Protein AF-A0A4Q4CLS4-F1 (afdb_monomer)

Mean predicted aligned error: 4.54 Å

Nearest PDB structures (foldseek):
  8iai-assembly1_1  TM=9.186E-01  e=2.220E-14  Sus scrofa
  8iah-assembly1_1  TM=9.148E-01  e=2.665E-13  Sus scrofa
  8iai-assembly1_2  TM=8.814E-01  e=6.000E-14  Sus scrofa
  8iai-assembly1_3  TM=8.462E-01  e=2.195E-11  Sus scrofa
  8iah-assembly1_4  TM=8.505E-01  e=3.391E-11  Sus scrofa

pLDDT: mean 92.33, std 10.29, range [44.28, 98.81]

Secondary structure (DSSP, 8-state):
---HHHHT---PPP-GGGS-HHHHHHHHHHHHHHHHHHHTT---TTT-EEEEEPTTSS-EEEPPTT--GGG--TTT-EEE-TT--EEE--SSS----HHHHHHHHHHHHH-TT--EEEE---HHHHHHHTSTT-S---SHHHHTTTTS-------SSS--GGGGG-

Foldseek 3Di:
DDDPVVQPDLPFDDCCVVDDPQLLVQLQVVLVVLLVCVVVVQADAQPWKKWFARPPDQKIWIAFRPDRSNSRGSQQIFI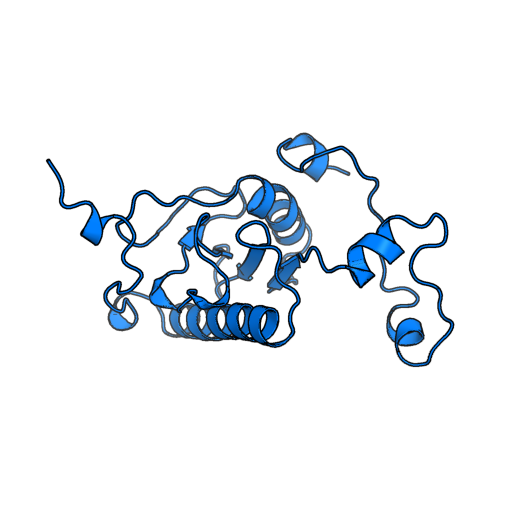AHLCQHTPDGTPHPTGHDLLRSLVVSLCCVVCVVDGMDTDTDGPVQVVLLPDPVRQDPPDPVSVVCVVPDDHDDDPDRRNDNVSSVD

Radius of gyration: 17.08 Å; Cα contacts (8 Å, |Δi|>4): 221; chains: 1; bounding box: 32×48×45 Å

Solvent-accessible surface area (backbone atoms only — not comparable to full-atom values): 9918 Å² total; per-residue (Å²): 134,81,65,71,75,68,64,77,61,82,84,68,76,81,51,63,93,80,50,53,72,54,45,44,50,47,28,44,54,50,22,50,47,37,40,48,38,40,76,71,66,39,58,44,73,48,72,54,44,49,40,38,47,28,74,98,56,79,38,30,36,31,63,39,37,77,48,44,39,82,64,54,37,48,54,56,38,25,33,22,45,54,88,53,51,78,77,42,63,62,98,56,84,63,51,65,51,65,45,53,32,41,60,47,19,36,49,46,68,80,33,76,87,54,52,66,49,81,52,66,64,26,75,68,56,51,53,35,72,71,38,97,76,42,86,62,72,82,43,83,75,45,46,76,42,68,97,71,72,88,87,78,84,89,85,69,81,56,72,56,72,80,61,54,82,108

Structure (mmCIF, N/CA/C/O backbone):
data_AF-A0A4Q4CLS4-F1
#
_entry.id   AF-A0A4Q4CLS4-F1
#
loop_
_atom_site.group_PDB
_atom_site.id
_atom_site.type_symbol
_atom_site.label_atom_id
_atom_site.label_alt_id
_atom_site.label_comp_id
_atom_site.label_asym_id
_atom_site.label_entity_id
_atom_site.label_seq_id
_atom_site.pdbx_PDB_ins_code
_atom_site.Cartn_x
_atom_site.Cartn_y
_atom_site.Cartn_z
_atom_site.occupancy
_atom_site.B_iso_or_equiv
_atom_site.auth_seq_id
_atom_site.auth_comp_id
_atom_site.auth_asym_id
_atom_site.auth_atom_id
_atom_site.pdbx_PDB_model_num
ATOM 1 N N . MET A 1 1 ? -0.429 29.387 20.480 1.00 44.28 1 MET A N 1
ATOM 2 C CA . MET A 1 1 ? 0.694 28.772 19.738 1.00 44.28 1 MET A CA 1
ATOM 3 C C . MET A 1 1 ? 0.766 27.313 20.162 1.00 44.28 1 MET A C 1
ATOM 5 O O . MET A 1 1 ? 1.099 27.055 21.308 1.00 44.28 1 MET A O 1
ATOM 9 N N . GLY A 1 2 ? 0.318 26.382 19.314 1.00 52.41 2 GLY A N 1
ATOM 10 C CA . GLY A 1 2 ? 0.336 24.950 19.638 1.00 52.41 2 GLY A CA 1
ATOM 11 C C . GLY A 1 2 ? 1.771 24.426 19.698 1.00 52.41 2 GLY A C 1
ATOM 12 O O . GLY A 1 2 ? 2.604 24.839 18.893 1.00 52.41 2 GLY A O 1
ATOM 13 N N . ASN A 1 3 ? 2.062 23.561 20.667 1.00 50.62 3 ASN A N 1
ATOM 14 C CA . ASN A 1 3 ? 3.385 22.982 20.874 1.00 50.62 3 ASN A CA 1
ATOM 15 C C . ASN A 1 3 ? 3.836 22.218 19.614 1.00 50.62 3 ASN A C 1
ATOM 17 O O . ASN A 1 3 ? 3.224 21.224 19.236 1.00 50.62 3 ASN A O 1
ATOM 21 N N . ILE A 1 4 ? 4.908 22.673 18.961 1.00 56.81 4 ILE A N 1
ATOM 22 C CA . ILE A 1 4 ? 5.444 22.066 17.729 1.00 56.81 4 ILE A CA 1
ATOM 23 C C . ILE A 1 4 ? 5.798 20.583 17.946 1.00 56.81 4 ILE A C 1
ATOM 25 O O . ILE A 1 4 ? 5.641 19.779 17.030 1.00 56.8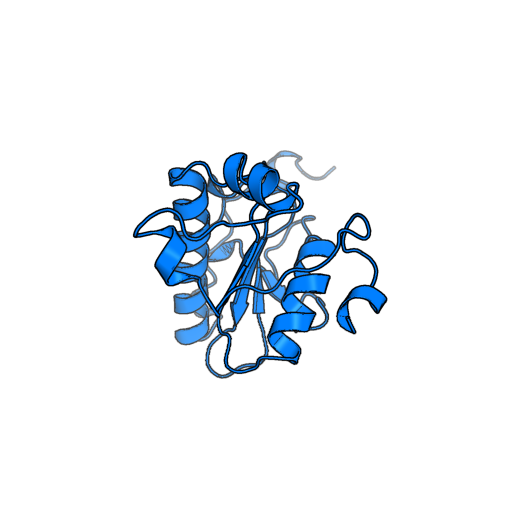1 4 ILE A O 1
ATOM 29 N N . ALA A 1 5 ? 6.183 20.194 19.167 1.00 56.03 5 ALA A N 1
ATOM 30 C CA . ALA A 1 5 ? 6.512 18.809 19.497 1.00 56.03 5 ALA A CA 1
ATOM 31 C C . ALA A 1 5 ? 5.308 17.852 19.409 1.00 56.03 5 ALA A C 1
ATOM 33 O O . ALA A 1 5 ? 5.501 16.662 19.173 1.00 56.03 5 ALA A O 1
ATOM 34 N N . SER A 1 6 ? 4.068 18.339 19.556 1.00 59.53 6 SER A N 1
ATOM 35 C CA . SER A 1 6 ? 2.882 17.479 19.444 1.00 59.53 6 SER A CA 1
ATOM 36 C C . SER A 1 6 ? 2.452 17.237 17.996 1.00 59.53 6 SER A C 1
ATOM 38 O O . SER A 1 6 ? 1.739 16.272 17.741 1.00 59.53 6 SER A O 1
ATOM 40 N N . ARG A 1 7 ? 2.880 18.078 17.042 1.00 61.06 7 ARG A N 1
ATOM 41 C CA . ARG A 1 7 ? 2.419 18.012 15.641 1.00 61.06 7 ARG A CA 1
ATOM 42 C C . ARG A 1 7 ? 2.955 16.805 14.873 1.00 61.06 7 ARG A C 1
ATOM 44 O O . ARG A 1 7 ? 2.262 16.288 14.005 1.00 61.06 7 ARG A O 1
ATOM 51 N N . TYR A 1 8 ? 4.156 16.348 15.224 1.00 66.12 8 TYR A N 1
ATOM 52 C CA . TYR A 1 8 ? 4.870 15.274 14.522 1.00 66.12 8 TYR A CA 1
ATOM 53 C C . TYR A 1 8 ? 5.108 14.031 15.391 1.00 66.12 8 TYR A C 1
ATOM 55 O O . TYR A 1 8 ? 5.937 13.188 15.059 1.00 66.12 8 TYR A O 1
ATOM 63 N N . SER A 1 9 ? 4.405 13.918 16.522 1.00 75.69 9 SER A N 1
ATOM 64 C CA . SER A 1 9 ? 4.478 12.726 17.368 1.00 75.69 9 SER A CA 1
ATOM 65 C C . SER A 1 9 ? 3.966 11.499 16.615 1.00 75.69 9 SER A C 1
ATOM 67 O O . SER A 1 9 ? 2.939 11.567 15.947 1.00 75.69 9 SER A O 1
ATOM 69 N N . THR A 1 10 ? 4.653 10.368 16.771 1.00 77.69 10 THR A N 1
ATOM 70 C CA . THR A 1 10 ? 4.232 9.053 16.256 1.00 77.69 10 THR A CA 1
ATOM 71 C C . THR A 1 10 ? 3.654 8.143 17.348 1.00 77.69 10 THR A C 1
ATOM 73 O O . THR A 1 10 ? 3.282 6.999 17.088 1.00 77.69 10 THR A O 1
ATOM 76 N N . GLY A 1 11 ? 3.554 8.650 18.583 1.00 83.88 11 GLY A N 1
ATOM 77 C CA . GLY A 1 11 ? 3.063 7.930 19.761 1.00 83.88 11 GLY A CA 1
ATOM 78 C C . GLY A 1 11 ? 1.561 8.091 19.989 1.00 83.88 11 GLY A C 1
ATOM 79 O O . GLY A 1 11 ? 1.155 8.574 21.045 1.00 83.88 11 GLY A O 1
ATOM 80 N N . TRP A 1 12 ? 0.732 7.730 19.008 1.00 91.69 12 TRP A N 1
ATOM 81 C CA . TRP A 1 12 ? -0.726 7.816 19.147 1.00 91.69 12 TRP A CA 1
ATOM 82 C C . TRP A 1 12 ? -1.297 6.710 20.058 1.00 91.69 12 TRP A C 1
ATOM 84 O O . TRP A 1 12 ? -0.789 5.583 20.038 1.00 91.69 12 TRP A O 1
ATOM 94 N N . PRO A 1 13 ? -2.369 6.985 20.832 1.00 93.31 13 PRO A N 1
ATOM 95 C CA . PRO A 1 13 ? -3.029 5.980 21.666 1.00 93.31 13 PRO A CA 1
ATOM 96 C C . PRO A 1 13 ? -3.565 4.808 20.844 1.00 93.31 13 PRO A C 1
ATOM 98 O O . PRO A 1 13 ? -4.122 5.004 19.768 1.00 93.31 13 PRO A O 1
ATOM 101 N N . SER A 1 14 ? -3.441 3.588 21.369 1.00 95.88 14 SER A N 1
ATOM 102 C CA . SER A 1 14 ? -4.004 2.398 20.723 1.00 95.88 14 SER A CA 1
ATOM 103 C C . SER A 1 14 ? -5.516 2.524 20.528 1.00 95.88 14 SER A C 1
ATOM 105 O O . SER A 1 14 ? -6.239 2.928 21.437 1.00 95.88 14 SER A O 1
ATOM 107 N N . ILE A 1 15 ? -5.985 2.100 19.356 1.00 96.62 15 ILE A N 1
ATOM 108 C CA . ILE A 1 15 ? -7.408 2.039 18.995 1.00 96.62 15 ILE A CA 1
ATOM 109 C C . ILE A 1 15 ? -7.952 0.610 18.962 1.00 96.62 15 ILE A C 1
ATOM 111 O O . ILE A 1 15 ? -9.053 0.392 18.472 1.00 96.62 15 ILE A O 1
ATOM 115 N N . ARG A 1 16 ? -7.189 -0.368 19.465 1.00 97.62 16 ARG A N 1
ATOM 116 C CA . ARG A 1 16 ? -7.547 -1.795 19.436 1.00 97.62 16 ARG A CA 1
ATOM 117 C C . ARG A 1 16 ? -8.977 -2.069 19.907 1.00 97.62 16 ARG A C 1
ATOM 119 O O . ARG A 1 16 ? -9.691 -2.808 19.252 1.00 97.62 16 ARG A O 1
ATOM 126 N N . GLU A 1 17 ? -9.382 -1.446 21.010 1.00 97.75 17 GLU A N 1
ATOM 127 C CA . GLU A 1 17 ? -10.709 -1.638 21.617 1.00 97.75 17 GLU A CA 1
ATOM 128 C C . GLU A 1 17 ? -11.821 -0.815 20.933 1.00 97.75 17 GLU A C 1
ATOM 130 O O . GLU A 1 17 ? -12.972 -0.857 21.353 1.00 97.75 17 GLU A O 1
ATOM 135 N N . GLN A 1 18 ? -11.485 -0.026 19.907 1.00 97.25 18 GLN A N 1
ATOM 136 C CA . GLN A 1 18 ? -12.407 0.869 19.190 1.00 97.25 18 GLN A CA 1
ATOM 137 C C . GLN A 1 18 ? -12.758 0.360 17.784 1.00 97.25 18 GLN A C 1
ATOM 139 O O . GLN A 1 18 ? -13.593 0.956 17.105 1.00 97.25 18 GLN A O 1
ATOM 144 N N . VAL A 1 19 ? -12.109 -0.710 17.325 1.00 98.06 19 VAL A N 1
ATOM 145 C CA . VAL A 1 19 ? -12.303 -1.304 15.997 1.00 98.06 19 VAL A CA 1
ATOM 146 C C . VAL A 1 19 ? -12.589 -2.796 16.132 1.00 98.06 19 VAL A C 1
ATOM 148 O O . VAL A 1 19 ? -12.402 -3.375 17.201 1.00 98.06 19 VAL A O 1
ATOM 151 N N . SER A 1 20 ? -13.057 -3.433 15.058 1.00 98.31 20 SER A N 1
ATOM 152 C CA . SER A 1 20 ? -13.282 -4.878 15.091 1.00 98.31 20 SER A CA 1
ATOM 153 C C . SER A 1 20 ? -11.954 -5.647 15.219 1.00 98.31 20 SER A C 1
ATOM 155 O O . SER A 1 20 ? -10.899 -5.130 14.824 1.00 98.31 20 SER A O 1
ATOM 157 N N . PRO A 1 21 ? -11.971 -6.891 15.732 1.00 98.50 21 PRO A N 1
ATOM 158 C CA . PRO A 1 21 ? -10.784 -7.745 15.761 1.00 98.50 21 PRO A CA 1
ATOM 159 C C . PRO A 1 21 ? -10.134 -7.926 14.381 1.00 98.50 21 PRO A C 1
ATOM 161 O O . PRO A 1 21 ? -8.907 -7.936 14.278 1.00 98.50 21 PRO A O 1
ATOM 164 N N . GLU A 1 22 ? -10.943 -8.017 13.324 1.00 98.44 22 GLU A N 1
ATOM 165 C CA . GLU A 1 22 ? -10.496 -8.175 11.936 1.00 98.44 22 GLU A CA 1
ATOM 166 C C . GLU A 1 22 ? -9.770 -6.922 11.438 1.00 98.44 22 GLU A C 1
ATOM 168 O O . GLU A 1 22 ? -8.690 -7.027 10.852 1.00 98.44 22 GLU A O 1
ATOM 173 N N . GLU A 1 23 ? -10.309 -5.727 11.714 1.00 98.62 23 GLU A N 1
ATOM 174 C CA . GLU A 1 23 ? -9.623 -4.473 11.387 1.00 98.62 23 GLU A CA 1
ATOM 175 C C . GLU A 1 23 ? -8.317 -4.337 12.173 1.00 98.62 23 GLU A C 1
ATOM 177 O O . GLU A 1 23 ? -7.294 -3.941 11.609 1.00 98.62 23 GLU A O 1
ATOM 182 N N . TRP A 1 24 ? -8.319 -4.673 13.465 1.00 98.69 24 TRP A N 1
ATOM 183 C CA . TRP A 1 24 ? -7.104 -4.593 14.271 1.00 98.69 24 TRP A CA 1
ATOM 184 C C . TRP A 1 24 ? -6.009 -5.535 13.760 1.00 98.69 24 TRP A C 1
ATOM 186 O O . TRP A 1 24 ? -4.850 -5.124 13.658 1.00 98.69 24 TRP A O 1
ATOM 196 N N . GLN A 1 25 ? -6.366 -6.766 13.384 1.00 98.75 25 GLN A N 1
ATOM 197 C CA . GLN A 1 25 ? -5.415 -7.706 12.795 1.00 98.75 25 GLN A CA 1
ATOM 198 C C . GLN A 1 25 ? -4.876 -7.189 11.455 1.00 98.75 25 GLN A C 1
ATOM 200 O O . GLN A 1 25 ? -3.662 -7.162 11.261 1.00 98.75 25 GLN A O 1
ATOM 205 N N . ALA A 1 26 ? -5.742 -6.666 10.582 1.00 98.75 26 ALA A N 1
ATOM 206 C CA . ALA A 1 26 ? -5.319 -6.056 9.322 1.00 98.75 26 ALA A CA 1
ATOM 207 C C . ALA A 1 26 ? -4.347 -4.879 9.545 1.00 98.75 26 ALA A C 1
ATOM 209 O O . ALA A 1 26 ? -3.346 -4.743 8.839 1.00 98.75 26 ALA A O 1
ATOM 210 N N . ARG A 1 27 ? -4.576 -4.048 10.571 1.00 98.81 27 ARG A N 1
ATOM 211 C CA . ARG A 1 27 ? -3.656 -2.962 10.950 1.00 98.81 27 ARG A CA 1
ATOM 212 C C . ARG A 1 27 ? -2.295 -3.479 11.409 1.00 98.81 27 ARG A C 1
ATOM 214 O O . ARG A 1 27 ? -1.277 -2.882 11.054 1.00 98.81 27 ARG A O 1
ATOM 221 N N . LEU A 1 28 ? -2.260 -4.560 12.189 1.00 98.81 28 LEU A N 1
ATOM 222 C CA . LEU A 1 28 ? -1.011 -5.200 12.611 1.00 98.81 28 LEU A CA 1
ATOM 223 C C . LEU A 1 28 ? -0.237 -5.753 11.411 1.00 98.81 28 LEU A C 1
ATOM 225 O O . LEU A 1 28 ? 0.951 -5.456 11.272 1.00 98.81 28 LEU A O 1
ATOM 229 N N . ASP A 1 29 ? -0.913 -6.489 10.532 1.00 98.81 29 ASP A N 1
ATOM 230 C CA . ASP A 1 29 ? -0.299 -7.120 9.361 1.00 98.81 29 ASP A CA 1
ATOM 231 C C . ASP A 1 29 ? 0.227 -6.077 8.374 1.00 98.81 29 ASP A C 1
ATOM 233 O O . ASP A 1 29 ? 1.369 -6.165 7.912 1.00 98.81 29 ASP A O 1
ATOM 237 N N . LEU A 1 30 ? -0.563 -5.033 8.103 1.00 98.81 30 LEU A N 1
ATOM 238 C CA . LEU A 1 30 ? -0.132 -3.947 7.233 1.00 98.81 30 LEU A CA 1
ATOM 239 C C . LEU A 1 30 ? 1.048 -3.185 7.848 1.00 98.81 30 LEU A C 1
ATOM 241 O O . LEU A 1 30 ? 2.038 -2.941 7.159 1.00 98.81 30 LEU A O 1
ATOM 245 N N . ALA A 1 31 ? 1.006 -2.860 9.144 1.00 98.69 31 ALA A N 1
ATOM 246 C CA . ALA A 1 31 ? 2.134 -2.211 9.808 1.00 98.69 31 ALA A CA 1
ATOM 247 C C . ALA A 1 31 ? 3.405 -3.074 9.745 1.00 98.69 31 ALA A C 1
ATOM 249 O O . ALA A 1 31 ? 4.481 -2.555 9.442 1.00 98.69 31 ALA A O 1
ATOM 250 N N . ALA A 1 32 ? 3.293 -4.388 9.959 1.00 98.75 32 ALA A N 1
ATOM 251 C CA . ALA A 1 32 ? 4.407 -5.316 9.791 1.00 98.75 32 ALA A CA 1
ATOM 252 C C . ALA A 1 32 ? 4.934 -5.320 8.346 1.00 98.75 32 ALA A C 1
ATOM 254 O O . ALA A 1 32 ? 6.149 -5.284 8.149 1.00 98.75 32 ALA A O 1
ATOM 255 N N . CYS A 1 33 ? 4.049 -5.281 7.345 1.00 98.75 33 CYS A N 1
ATOM 256 C CA . CYS A 1 33 ? 4.422 -5.172 5.935 1.00 98.75 33 CYS A CA 1
ATOM 257 C C . CYS A 1 33 ? 5.266 -3.913 5.667 1.00 98.75 33 CYS A C 1
ATOM 259 O O . CYS A 1 33 ? 6.373 -4.031 5.142 1.00 98.75 33 CYS A O 1
ATOM 261 N N . TYR A 1 34 ? 4.827 -2.733 6.124 1.00 98.69 34 TYR A N 1
ATOM 262 C CA . TYR A 1 34 ? 5.615 -1.494 6.024 1.00 98.69 34 TYR A CA 1
ATOM 263 C C . TYR A 1 34 ? 7.010 -1.639 6.658 1.00 98.69 34 TYR A C 1
ATOM 265 O O . TYR A 1 34 ? 8.016 -1.273 6.044 1.00 98.69 34 TYR A O 1
ATOM 273 N N . ARG A 1 35 ? 7.100 -2.233 7.857 1.00 98.38 35 ARG A N 1
ATOM 274 C CA . ARG A 1 35 ? 8.384 -2.461 8.549 1.00 98.38 35 ARG A CA 1
ATOM 275 C C . ARG A 1 35 ? 9.287 -3.464 7.831 1.00 98.38 35 ARG A C 1
ATOM 277 O O . ARG A 1 35 ? 10.505 -3.313 7.875 1.00 98.38 35 ARG A O 1
ATOM 284 N N . LEU A 1 36 ? 8.721 -4.476 7.175 1.00 98.69 36 LEU A N 1
ATOM 285 C CA . LEU A 1 36 ? 9.482 -5.419 6.354 1.00 98.69 36 LEU A CA 1
ATOM 286 C C . LEU A 1 36 ? 10.027 -4.735 5.099 1.00 98.69 36 LEU A C 1
ATOM 288 O O . LEU A 1 36 ? 11.205 -4.899 4.794 1.00 98.69 36 LEU A O 1
ATOM 292 N N . VAL A 1 37 ? 9.218 -3.925 4.413 1.00 98.56 37 VAL A N 1
ATOM 293 C CA . VAL A 1 37 ? 9.661 -3.162 3.233 1.00 98.56 37 VAL A CA 1
ATOM 294 C C . VAL A 1 37 ? 10.820 -2.219 3.587 1.00 98.56 37 VAL A C 1
ATOM 296 O O . VAL A 1 37 ? 11.800 -2.160 2.844 1.00 98.56 3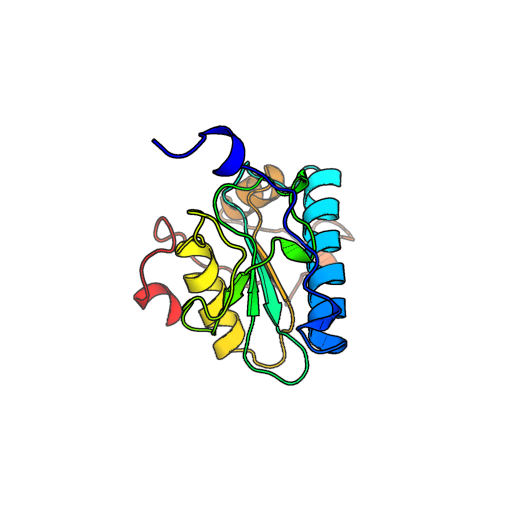7 VAL A O 1
ATOM 299 N N . ASP A 1 38 ? 10.765 -1.558 4.748 1.00 98.19 38 ASP A N 1
ATOM 300 C CA . ASP A 1 38 ? 11.889 -0.776 5.289 1.00 98.19 38 ASP A CA 1
ATOM 301 C C . ASP A 1 38 ? 13.121 -1.641 5.581 1.00 98.19 38 ASP A C 1
ATOM 303 O O . ASP A 1 38 ? 14.209 -1.358 5.079 1.00 98.19 38 ASP A O 1
ATOM 307 N N . ARG A 1 39 ? 12.946 -2.752 6.309 1.00 98.25 39 ARG A N 1
ATOM 308 C CA . ARG A 1 39 ? 14.035 -3.685 6.644 1.00 98.25 39 ARG A CA 1
ATOM 309 C C . ARG A 1 39 ? 14.758 -4.226 5.406 1.00 98.25 39 ARG A C 1
ATOM 311 O O . ARG A 1 39 ? 15.963 -4.458 5.474 1.00 98.25 39 ARG A O 1
ATOM 318 N N . TYR A 1 40 ? 14.046 -4.443 4.303 1.00 98.19 40 TYR A N 1
ATOM 319 C CA . TYR A 1 40 ? 14.618 -4.927 3.044 1.00 98.19 40 TYR A CA 1
ATOM 320 C C . TYR A 1 40 ? 15.133 -3.805 2.125 1.00 98.19 40 TYR A C 1
ATOM 322 O O . TYR A 1 40 ? 15.559 -4.091 1.008 1.00 98.19 40 TYR A O 1
ATOM 330 N N . GLY A 1 41 ? 15.124 -2.541 2.568 1.00 97.56 41 GLY A N 1
ATOM 331 C CA . GLY A 1 41 ? 15.666 -1.414 1.802 1.00 97.56 41 GLY A CA 1
ATOM 332 C C . GLY A 1 41 ? 14.869 -1.088 0.537 1.00 97.56 41 GLY A C 1
ATOM 333 O O . GLY A 1 41 ? 15.438 -0.633 -0.453 1.00 97.56 41 GLY A O 1
ATOM 334 N N . MET A 1 42 ? 13.561 -1.353 0.552 1.00 98.38 42 MET A N 1
ATOM 335 C CA . MET A 1 42 ? 12.663 -1.165 -0.594 1.00 98.38 42 MET A CA 1
ATOM 336 C C . MET A 1 42 ? 11.861 0.148 -0.516 1.00 98.38 42 MET A C 1
ATOM 338 O O . MET A 1 42 ? 10.877 0.335 -1.234 1.00 98.38 42 MET A O 1
ATOM 342 N N . THR A 1 43 ? 12.248 1.046 0.388 1.00 97.31 43 THR A N 1
ATOM 343 C CA . THR A 1 43 ? 11.586 2.328 0.640 1.00 97.31 43 THR A CA 1
ATOM 344 C C . THR A 1 43 ? 12.112 3.429 -0.271 1.00 97.31 43 THR A C 1
ATOM 346 O O . THR A 1 43 ? 13.251 3.394 -0.729 1.00 97.31 43 THR A O 1
ATOM 349 N N . ASP A 1 44 ? 11.272 4.436 -0.492 1.00 96.38 44 ASP A N 1
ATOM 350 C CA . ASP A 1 44 ? 11.643 5.708 -1.106 1.00 96.38 44 ASP A CA 1
ATOM 351 C C . ASP A 1 44 ? 11.101 6.838 -0.231 1.00 96.38 44 ASP A C 1
ATOM 353 O O . ASP A 1 44 ? 9.996 7.347 -0.427 1.00 96.38 44 ASP A O 1
ATOM 357 N N . LEU A 1 45 ? 11.856 7.125 0.834 1.00 95.88 45 LEU A N 1
ATOM 358 C CA . LEU A 1 45 ? 11.510 8.086 1.882 1.00 95.88 45 LEU A CA 1
ATOM 359 C C . LEU A 1 45 ? 10.050 7.931 2.354 1.00 95.88 45 LEU A C 1
ATOM 361 O O . LEU A 1 45 ? 9.730 6.967 3.052 1.00 95.88 45 LEU A O 1
ATOM 365 N N . ILE A 1 46 ? 9.188 8.879 1.980 1.00 95.31 46 ILE A N 1
ATOM 366 C CA . ILE A 1 46 ? 7.778 8.982 2.385 1.00 95.31 46 ILE A CA 1
ATOM 367 C C . ILE A 1 46 ? 6.798 8.750 1.220 1.00 95.31 46 ILE A C 1
ATOM 369 O O . ILE A 1 46 ? 5.599 8.973 1.388 1.00 95.31 46 ILE A O 1
ATOM 373 N N . TYR A 1 47 ? 7.292 8.381 0.032 1.00 94.25 47 TYR A N 1
ATOM 374 C CA . TYR A 1 47 ? 6.523 8.466 -1.216 1.00 94.25 47 TYR A CA 1
ATOM 375 C C . TYR A 1 47 ? 5.781 7.179 -1.584 1.00 94.25 47 TYR A C 1
ATOM 377 O O . TYR A 1 47 ? 4.697 7.257 -2.161 1.00 94.25 47 TYR A O 1
ATOM 385 N N . ASN A 1 48 ? 6.321 6.015 -1.211 1.00 94.75 48 ASN A N 1
ATOM 386 C CA . ASN A 1 48 ? 5.664 4.727 -1.441 1.00 94.75 48 ASN A CA 1
ATOM 387 C C . ASN A 1 48 ? 4.377 4.584 -0.604 1.00 94.75 48 ASN A C 1
ATOM 389 O O . ASN A 1 48 ? 4.186 5.254 0.417 1.00 94.75 48 ASN A O 1
ATOM 393 N N . HIS A 1 49 ? 3.515 3.651 -1.009 1.00 96.31 49 HIS A N 1
ATOM 394 C CA . HIS A 1 49 ? 2.273 3.330 -0.308 1.00 96.31 49 HIS A CA 1
ATOM 395 C C . HIS A 1 49 ? 1.894 1.849 -0.449 1.00 96.31 49 HIS A C 1
ATOM 397 O O . HIS A 1 49 ? 2.227 1.169 -1.422 1.00 96.31 49 HIS A O 1
ATOM 403 N N . ILE A 1 50 ? 1.180 1.342 0.555 1.00 98.00 50 ILE A N 1
ATOM 404 C CA . ILE A 1 50 ? 0.627 -0.010 0.612 1.00 98.00 50 ILE A CA 1
ATOM 405 C C . ILE A 1 50 ? -0.807 0.111 1.113 1.00 98.00 50 ILE A C 1
ATOM 407 O O . ILE A 1 50 ? -1.063 0.791 2.104 1.00 98.00 50 ILE A O 1
ATOM 411 N N . THR A 1 51 ? -1.742 -0.562 0.454 1.00 98.31 51 THR A N 1
ATOM 412 C CA . THR A 1 51 ? -3.124 -0.631 0.942 1.00 98.31 51 THR A CA 1
ATOM 413 C C . THR A 1 51 ? -3.517 -2.052 1.262 1.00 98.31 51 THR A C 1
ATOM 415 O O . THR A 1 51 ? -3.192 -2.949 0.483 1.00 98.31 51 THR A O 1
ATOM 418 N N . LEU A 1 52 ? -4.284 -2.232 2.332 1.00 98.56 52 LEU A N 1
ATOM 419 C CA . LEU A 1 52 ? -4.899 -3.505 2.700 1.00 98.56 52 LEU A CA 1
ATOM 420 C C . LEU A 1 52 ? -6.394 -3.299 2.943 1.00 98.56 52 LEU A C 1
ATOM 422 O O . LEU A 1 52 ? -6.768 -2.436 3.736 1.00 98.56 52 LEU A O 1
ATOM 426 N N . ARG A 1 53 ? -7.238 -4.094 2.289 1.00 98.31 53 ARG A N 1
ATOM 427 C CA . ARG A 1 53 ? -8.678 -4.135 2.546 1.00 98.31 53 ARG A CA 1
ATOM 428 C C . ARG A 1 53 ? -8.946 -4.731 3.921 1.00 98.31 53 ARG A C 1
ATOM 430 O O . ARG A 1 53 ? -8.396 -5.776 4.266 1.00 98.31 53 ARG A O 1
ATOM 437 N N . ILE A 1 54 ? -9.811 -4.079 4.690 1.00 98.38 54 ILE A N 1
ATOM 438 C CA . ILE A 1 54 ? -10.277 -4.607 5.971 1.00 98.38 54 ILE A CA 1
ATOM 439 C C . ILE A 1 54 ? -11.249 -5.762 5.680 1.00 98.38 54 ILE A C 1
ATOM 441 O O . ILE A 1 54 ? -12.254 -5.534 4.995 1.00 98.38 54 ILE A O 1
ATOM 445 N N . PRO A 1 55 ? -10.987 -6.987 6.180 1.00 97.81 55 PRO A N 1
ATOM 446 C CA . PRO A 1 55 ? -11.841 -8.141 5.916 1.00 97.81 55 PRO A CA 1
ATOM 447 C C . PRO A 1 55 ? -13.312 -7.881 6.263 1.00 97.81 55 PRO A C 1
ATOM 449 O O . PRO A 1 55 ? -13.622 -7.340 7.321 1.00 97.81 55 PRO A O 1
ATOM 452 N N . GLY A 1 56 ? -14.217 -8.277 5.363 1.00 95.81 56 GLY A N 1
ATOM 453 C CA . GLY A 1 56 ? -15.663 -8.089 5.535 1.00 95.81 56 GLY A CA 1
ATOM 454 C C . GLY A 1 56 ? -16.176 -6.673 5.250 1.00 95.81 56 GLY A C 1
ATOM 455 O O . GLY A 1 56 ? -17.341 -6.395 5.525 1.00 95.81 56 GLY A O 1
ATOM 456 N N . THR A 1 57 ? -15.343 -5.781 4.706 1.00 96.00 57 THR A N 1
ATOM 457 C CA . THR A 1 57 ? -15.726 -4.404 4.360 1.00 96.00 57 THR A CA 1
ATOM 458 C C . THR A 1 57 ? -15.123 -3.972 3.020 1.00 96.00 57 THR A C 1
ATOM 460 O O . THR A 1 57 ? -14.203 -4.614 2.510 1.00 96.00 57 THR A O 1
ATOM 463 N N . ASP A 1 58 ? -15.576 -2.828 2.503 1.00 94.19 58 ASP A N 1
ATOM 464 C CA . ASP A 1 58 ? -14.973 -2.160 1.342 1.00 94.19 58 ASP A CA 1
ATOM 465 C C . ASP A 1 58 ? -13.940 -1.086 1.714 1.00 94.19 58 ASP A C 1
ATOM 467 O O . ASP A 1 58 ? -13.419 -0.381 0.853 1.00 94.19 58 ASP A O 1
ATOM 471 N N . HIS A 1 59 ? -13.612 -0.960 3.002 1.00 97.19 59 HIS A N 1
ATOM 472 C CA . HIS A 1 59 ? -12.656 0.029 3.483 1.00 97.19 59 HIS A CA 1
ATOM 473 C C . HIS A 1 59 ? -11.216 -0.472 3.359 1.00 97.19 59 HIS A C 1
ATOM 475 O O . HIS A 1 59 ? -10.916 -1.652 3.573 1.00 97.19 59 HIS A O 1
ATOM 481 N N . LEU A 1 60 ? -10.302 0.454 3.083 1.00 98.00 60 LEU A N 1
ATOM 482 C CA . LEU A 1 60 ? -8.875 0.187 2.941 1.00 98.00 60 LEU A CA 1
ATOM 483 C C . LEU A 1 60 ? -8.086 0.858 4.069 1.00 98.00 60 LEU A C 1
ATOM 485 O O . LEU A 1 60 ? -8.446 1.929 4.555 1.00 98.00 60 LEU A O 1
ATOM 489 N N . LEU A 1 61 ? -6.975 0.246 4.461 1.00 98.56 61 LEU A N 1
ATOM 490 C CA . LEU A 1 61 ? -5.960 0.833 5.330 1.00 98.56 61 LEU A CA 1
ATOM 491 C 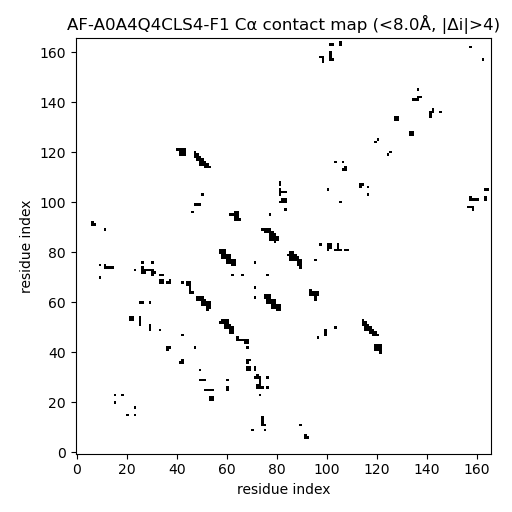C . LEU A 1 61 ? -4.792 1.355 4.492 1.00 98.56 61 LEU A C 1
ATOM 493 O O . LEU A 1 61 ? -4.409 0.689 3.535 1.00 98.56 61 LEU A O 1
ATOM 497 N N . ILE A 1 62 ? -4.200 2.493 4.865 1.00 98.19 62 ILE A N 1
ATOM 498 C CA . ILE A 1 62 ? -3.036 3.100 4.188 1.00 98.19 62 ILE A CA 1
ATOM 499 C C . ILE A 1 62 ? -2.162 3.891 5.179 1.00 98.19 62 ILE A C 1
ATOM 501 O O . ILE A 1 62 ? -2.637 4.312 6.239 1.00 98.19 62 ILE A O 1
ATOM 505 N N . ASN A 1 63 ? -0.880 4.117 4.865 1.00 97.50 63 ASN A N 1
ATOM 506 C CA . ASN A 1 63 ? -0.031 5.027 5.641 1.00 97.50 63 ASN A CA 1
ATOM 507 C C . ASN A 1 63 ? -0.469 6.492 5.528 1.00 97.50 63 ASN A C 1
ATOM 509 O O . ASN A 1 63 ? -0.946 6.951 4.492 1.00 97.50 63 ASN A O 1
ATOM 513 N N . LEU A 1 64 ? -0.204 7.247 6.593 1.00 95.94 64 LEU A N 1
ATOM 514 C CA . LEU A 1 64 ? -0.222 8.702 6.540 1.00 95.94 64 LEU A CA 1
ATOM 515 C C . LEU A 1 64 ? 0.977 9.220 5.740 1.00 95.94 64 LEU A C 1
ATOM 517 O O . LEU A 1 64 ? 2.104 8.736 5.890 1.00 95.94 64 LEU A O 1
ATOM 521 N N . TYR A 1 65 ? 0.729 10.222 4.904 1.00 95.06 65 TYR A N 1
ATOM 522 C CA . TYR A 1 65 ? 1.757 10.870 4.106 1.00 95.06 65 TYR A CA 1
ATOM 523 C C . TYR A 1 65 ? 2.600 11.800 4.978 1.00 95.06 65 TYR A C 1
ATOM 525 O O . TYR A 1 65 ? 2.072 12.712 5.614 1.00 95.06 65 TYR A O 1
ATOM 533 N N . GLY A 1 66 ? 3.909 11.540 5.010 1.00 93.12 66 GLY A N 1
ATOM 534 C CA . GLY A 1 66 ? 4.878 12.224 5.871 1.00 93.12 66 GLY A CA 1
ATOM 535 C C . GLY A 1 66 ? 5.609 11.294 6.841 1.00 93.12 66 GLY A C 1
ATOM 536 O O . GLY A 1 66 ? 6.679 11.653 7.320 1.00 93.12 66 GLY A O 1
ATOM 537 N N . LEU A 1 67 ? 5.083 10.089 7.087 1.00 95.25 67 LEU A N 1
ATOM 538 C CA . LEU A 1 67 ? 5.759 9.079 7.902 1.00 95.25 67 LEU A CA 1
ATOM 539 C C . LEU A 1 67 ? 6.715 8.234 7.062 1.00 95.25 67 LEU A C 1
ATOM 541 O O . LEU A 1 67 ? 6.364 7.771 5.973 1.00 95.25 67 LEU A O 1
ATOM 545 N N . LEU A 1 68 ? 7.898 7.961 7.608 1.00 96.75 68 LEU A N 1
ATOM 546 C CA . LEU A 1 68 ? 8.778 6.924 7.082 1.00 96.75 68 LEU A CA 1
ATOM 547 C C . LEU A 1 68 ? 8.178 5.544 7.374 1.00 96.75 68 LEU A C 1
ATOM 549 O O . LEU A 1 68 ? 7.523 5.325 8.394 1.00 96.75 68 LEU A O 1
ATOM 553 N N . TYR A 1 69 ? 8.474 4.558 6.528 1.00 97.38 69 TYR A N 1
ATOM 554 C CA . TYR A 1 69 ? 7.978 3.189 6.720 1.00 97.38 69 TYR A CA 1
ATOM 555 C C . TYR A 1 69 ? 8.403 2.589 8.073 1.00 97.38 69 TYR A C 1
ATOM 557 O O . TYR A 1 69 ? 7.616 1.895 8.719 1.00 97.38 69 TYR A O 1
ATOM 565 N N . LYS A 1 70 ? 9.603 2.935 8.566 1.00 96.50 70 LYS A N 1
ATOM 566 C CA . LYS A 1 70 ? 10.097 2.564 9.905 1.00 96.50 70 LYS A CA 1
ATOM 567 C C . LYS A 1 70 ? 9.335 3.193 11.075 1.00 96.50 70 LYS A C 1
ATOM 569 O O . LYS A 1 70 ? 9.612 2.851 12.221 1.00 96.50 70 LYS A O 1
ATOM 574 N N . GLU A 1 71 ? 8.427 4.127 10.824 1.00 96.31 71 GLU A N 1
ATOM 575 C CA . GLU A 1 71 ? 7.623 4.808 11.846 1.00 96.31 71 GLU A CA 1
ATOM 576 C C . GLU A 1 71 ? 6.191 4.264 11.896 1.00 96.31 71 GLU A C 1
ATOM 578 O O . GLU A 1 71 ? 5.501 4.444 12.897 1.00 96.31 71 GLU A O 1
ATOM 583 N N . ILE A 1 72 ? 5.761 3.522 10.870 1.00 97.62 72 ILE A N 1
ATOM 584 C CA . ILE A 1 72 ? 4.394 3.004 10.759 1.00 97.62 72 ILE A CA 1
ATOM 585 C C . ILE A 1 72 ? 4.074 2.029 11.893 1.00 97.62 72 ILE A C 1
ATOM 587 O O . ILE A 1 72 ? 4.850 1.125 12.197 1.00 97.62 72 ILE A O 1
ATOM 591 N N . THR A 1 73 ? 2.916 2.189 12.519 1.00 97.75 73 THR A N 1
ATOM 592 C CA . THR A 1 73 ? 2.359 1.284 13.530 1.00 97.75 73 THR A CA 1
ATOM 593 C C . THR A 1 73 ? 0.919 0.935 13.160 1.00 97.75 73 THR A C 1
ATOM 59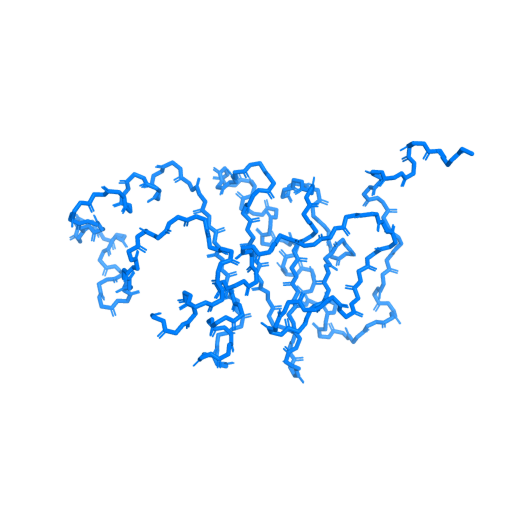5 O O . THR A 1 73 ? 0.315 1.600 12.321 1.00 97.75 73 THR A O 1
ATOM 598 N N . ALA A 1 74 ? 0.330 -0.073 13.809 1.00 98.19 74 ALA A N 1
ATOM 599 C CA . ALA A 1 74 ? -1.083 -0.409 13.606 1.00 98.19 74 ALA A CA 1
ATOM 600 C C . ALA A 1 74 ? -2.015 0.794 13.870 1.00 98.19 74 ALA A C 1
ATOM 602 O O . ALA A 1 74 ? -3.002 1.013 13.162 1.00 98.19 74 ALA A O 1
ATOM 603 N N . THR A 1 75 ? -1.659 1.613 14.861 1.00 97.44 75 THR A N 1
ATOM 604 C CA . THR A 1 75 ? -2.396 2.822 15.231 1.00 97.44 75 THR A CA 1
ATOM 605 C C . THR A 1 75 ? -2.217 3.955 14.224 1.00 97.44 75 THR A C 1
ATOM 607 O O . THR A 1 75 ? -3.144 4.731 14.029 1.00 97.44 75 THR A O 1
ATOM 610 N N . SER A 1 76 ? -1.057 4.076 13.568 1.00 96.88 76 SER A N 1
ATOM 611 C CA . SER A 1 76 ? -0.779 5.219 12.685 1.00 96.88 76 SER A CA 1
ATOM 612 C C . SER A 1 76 ? -1.483 5.151 11.325 1.00 96.88 76 SER A C 1
ATOM 614 O O . SER A 1 76 ? -1.426 6.117 10.572 1.00 96.88 76 SER A O 1
ATOM 616 N N . LEU A 1 77 ? -2.075 4.009 10.965 1.00 98.06 77 LEU A N 1
ATOM 617 C CA . LEU A 1 77 ? -2.707 3.793 9.661 1.00 98.06 77 LEU A CA 1
ATOM 618 C C . LEU A 1 77 ? -4.039 4.543 9.550 1.00 98.06 77 LEU A C 1
ATOM 620 O O . LEU A 1 77 ? -4.875 4.467 10.451 1.00 98.06 77 LEU A O 1
ATOM 624 N N . ALA A 1 78 ? -4.277 5.199 8.419 1.00 97.88 78 ALA A N 1
ATOM 625 C CA . ALA A 1 78 ? -5.582 5.755 8.085 1.00 97.88 78 ALA A CA 1
ATOM 626 C C . ALA A 1 78 ? -6.504 4.664 7.522 1.00 97.88 78 ALA A C 1
ATOM 628 O O . ALA A 1 78 ? -6.032 3.718 6.892 1.00 97.88 78 ALA A O 1
ATOM 629 N N . ARG A 1 79 ? -7.813 4.820 7.732 1.00 98.25 79 ARG A N 1
ATOM 630 C CA . ARG A 1 79 ? -8.873 4.053 7.070 1.00 98.25 79 ARG A CA 1
ATOM 631 C C . ARG A 1 79 ? -9.556 4.951 6.043 1.00 98.25 79 ARG A C 1
ATOM 633 O O . ARG A 1 79 ? -9.980 6.056 6.393 1.00 98.25 79 ARG A O 1
ATOM 640 N N . ILE A 1 80 ? -9.662 4.477 4.811 1.00 97.38 80 ILE A N 1
ATOM 641 C CA . ILE A 1 80 ? -10.203 5.207 3.661 1.00 97.38 80 ILE A CA 1
ATOM 642 C C . ILE A 1 80 ? -11.259 4.364 2.930 1.00 97.38 80 ILE A C 1
ATOM 644 O O . ILE A 1 80 ? -11.298 3.144 3.114 1.00 97.38 80 ILE A O 1
ATOM 648 N N . ASP A 1 81 ? -12.095 4.995 2.110 1.00 95.25 81 ASP A N 1
ATOM 649 C CA . ASP A 1 81 ? -12.859 4.297 1.063 1.00 95.25 81 ASP A CA 1
ATOM 650 C C . ASP A 1 81 ? -12.013 4.111 -0.219 1.00 95.25 81 ASP A C 1
ATOM 652 O O . ASP A 1 81 ? -10.841 4.507 -0.273 1.00 95.25 81 ASP A O 1
ATOM 656 N N . VAL A 1 82 ? -12.575 3.465 -1.246 1.00 91.94 82 VAL A N 1
ATOM 657 C CA . VAL A 1 82 ? -11.860 3.178 -2.509 1.00 91.94 82 VAL A CA 1
ATOM 658 C C . VAL A 1 82 ? -11.629 4.441 -3.355 1.00 91.94 82 VAL A C 1
ATOM 660 O O . VAL A 1 82 ? -10.733 4.494 -4.206 1.00 91.94 82 VAL A O 1
ATOM 663 N N . GLU A 1 83 ? -12.380 5.499 -3.076 1.00 91.19 83 GLU A N 1
ATOM 664 C CA . GLU A 1 83 ? -12.270 6.832 -3.652 1.00 91.19 83 GLU A CA 1
ATOM 665 C C . GLU A 1 83 ? -11.187 7.682 -2.977 1.00 91.19 83 GLU A C 1
ATOM 667 O O . GLU A 1 83 ? -10.834 8.734 -3.512 1.00 91.19 83 GLU A O 1
ATOM 672 N N . GLY A 1 84 ? -10.615 7.216 -1.863 1.00 91.81 84 GLY A N 1
ATOM 673 C CA . GLY A 1 84 ? -9.556 7.903 -1.125 1.00 91.81 84 GLY A CA 1
ATOM 674 C C . GLY A 1 84 ? -10.053 8.892 -0.073 1.00 91.81 84 GLY A C 1
ATOM 675 O O . GLY A 1 84 ? -9.242 9.629 0.495 1.00 91.81 84 GLY A O 1
ATOM 676 N N . ASN A 1 85 ? -11.352 8.929 0.224 1.00 95.00 85 ASN A N 1
ATOM 677 C CA . ASN A 1 85 ? -11.865 9.748 1.313 1.00 95.00 85 ASN A CA 1
ATOM 678 C C . ASN A 1 85 ? -11.445 9.135 2.647 1.00 95.00 85 ASN A C 1
ATOM 680 O O . ASN A 1 85 ? -11.586 7.936 2.892 1.00 95.00 85 ASN A O 1
ATOM 684 N N . ILE A 1 86 ? -10.930 9.975 3.540 1.00 96.94 86 ILE A N 1
ATOM 685 C CA . ILE A 1 86 ? -10.494 9.538 4.862 1.00 96.94 86 ILE A CA 1
ATOM 686 C C . ILE A 1 86 ? -11.720 9.346 5.751 1.00 96.94 86 ILE A C 1
ATOM 688 O O . ILE A 1 86 ? -12.375 10.311 6.135 1.00 96.94 86 ILE A O 1
ATOM 692 N N . LEU A 1 87 ? -11.981 8.095 6.127 1.00 97.44 87 LEU A N 1
ATOM 693 C CA . LEU A 1 87 ? -13.050 7.719 7.054 1.00 97.44 87 LEU A CA 1
ATOM 694 C C . LEU A 1 87 ? -12.584 7.797 8.509 1.00 97.44 87 LEU A C 1
ATOM 696 O O . LEU A 1 87 ? -13.371 8.063 9.414 1.00 97.44 87 LEU A O 1
ATOM 700 N N . TRP A 1 88 ? -11.300 7.519 8.746 1.00 97.56 88 TRP A N 1
ATOM 701 C CA . TRP A 1 88 ? -10.676 7.650 10.057 1.00 97.56 88 TRP A CA 1
ATOM 702 C C . TRP A 1 88 ? -9.159 7.809 9.932 1.00 97.56 88 TRP A C 1
ATOM 704 O O . TRP A 1 88 ? -8.525 7.160 9.100 1.00 97.56 88 TRP A O 1
ATOM 714 N N . LYS A 1 89 ? -8.553 8.619 10.799 1.00 96.50 89 LYS A N 1
ATOM 715 C CA . LYS A 1 89 ? -7.100 8.688 10.995 1.00 96.50 89 LYS A CA 1
ATOM 716 C C . LYS A 1 89 ? -6.780 9.181 12.412 1.00 96.50 89 LYS A C 1
ATOM 718 O O . LYS A 1 89 ? -7.654 9.788 13.035 1.00 96.50 89 LYS A O 1
ATOM 723 N N . PRO A 1 90 ? -5.547 8.985 12.910 1.00 94.44 90 PRO A N 1
ATOM 724 C CA . PRO A 1 90 ? -5.091 9.628 14.137 1.00 94.44 90 PRO A CA 1
ATOM 725 C C . PRO A 1 90 ? -5.251 11.154 14.111 1.00 94.44 90 PRO A C 1
ATOM 727 O O . PRO A 1 90 ? -5.240 11.781 13.046 1.00 94.44 90 PRO A O 1
ATOM 730 N N . ASP A 1 91 ? -5.342 11.755 15.297 1.00 91.94 91 ASP A N 1
ATOM 731 C CA . ASP A 1 91 ? -5.354 13.209 15.452 1.00 91.94 91 ASP A CA 1
ATOM 732 C C . ASP A 1 91 ? -3.967 13.786 15.114 1.00 91.94 91 ASP A C 1
ATOM 734 O O . ASP A 1 91 ? -2.991 13.624 15.852 1.00 91.94 91 ASP A O 1
ATOM 738 N N . THR A 1 92 ? -3.855 14.347 13.911 1.00 90.44 92 THR A N 1
ATOM 739 C CA . THR A 1 92 ? -2.636 14.922 13.329 1.00 90.44 92 THR A CA 1
ATOM 740 C C . THR A 1 92 ? -2.994 15.764 12.101 1.00 90.44 92 THR A C 1
ATOM 742 O O . THR A 1 92 ? -4.087 15.641 11.546 1.00 90.44 92 THR A O 1
ATOM 745 N N . GLU A 1 93 ? -2.072 16.601 11.634 1.00 90.31 93 GLU A N 1
ATOM 746 C CA . GLU A 1 93 ? -2.208 17.346 10.376 1.00 90.31 93 GLU A CA 1
ATOM 747 C C . GLU A 1 93 ? -1.851 16.488 9.147 1.00 90.31 93 GLU A C 1
ATOM 749 O O . GLU A 1 93 ? -2.177 16.869 8.024 1.00 90.31 93 GLU A O 1
ATOM 754 N N . TYR A 1 94 ? -1.240 15.308 9.331 1.00 92.81 94 TYR A N 1
ATOM 755 C CA . TYR A 1 94 ? -0.955 14.406 8.214 1.00 92.81 94 TYR A CA 1
ATOM 756 C C . TYR A 1 94 ? -2.239 13.937 7.515 1.00 92.81 94 TYR A C 1
ATOM 758 O O . TYR A 1 94 ? -3.236 13.582 8.162 1.00 92.81 94 TYR A O 1
ATOM 766 N N . GLY A 1 95 ? -2.178 13.914 6.184 1.00 93.44 95 GLY A N 1
ATOM 767 C CA . GLY A 1 95 ? -3.185 13.334 5.298 1.00 93.44 95 GLY A CA 1
ATOM 768 C C . GLY A 1 95 ? -2.700 12.026 4.675 1.00 93.44 95 GLY A C 1
ATOM 769 O O . GLY A 1 95 ? -1.842 11.342 5.227 1.00 93.44 95 GLY A O 1
ATOM 770 N N . ILE A 1 96 ? -3.230 11.698 3.500 1.00 93.75 96 ILE A N 1
ATOM 771 C CA . ILE A 1 96 ? -2.773 10.581 2.664 1.00 93.75 96 ILE A CA 1
ATOM 772 C C . ILE A 1 96 ? -2.181 11.123 1.360 1.00 93.75 96 ILE A C 1
ATOM 774 O O . ILE A 1 96 ? -2.499 12.239 0.946 1.00 93.75 96 ILE A O 1
ATOM 778 N N . ASN A 1 97 ? -1.327 10.341 0.703 1.00 89.94 97 ASN A N 1
ATOM 779 C CA . ASN A 1 97 ? -0.803 10.719 -0.604 1.00 89.94 97 ASN A CA 1
ATOM 780 C C . ASN A 1 97 ? -1.881 10.463 -1.667 1.00 89.94 97 ASN A C 1
ATOM 782 O O . ASN A 1 97 ? -2.389 9.345 -1.768 1.00 89.94 97 ASN A O 1
ATOM 786 N N . LYS A 1 98 ? -2.210 11.484 -2.471 1.00 81.94 98 LYS A N 1
ATOM 787 C CA . LYS A 1 98 ? -3.225 11.383 -3.525 1.00 81.94 98 LYS A CA 1
ATOM 788 C C . LYS A 1 98 ? -2.885 10.284 -4.533 1.00 81.94 98 LYS A C 1
ATOM 790 O O . LYS A 1 98 ? -3.755 9.489 -4.871 1.00 81.94 98 LYS A O 1
ATOM 795 N N . SER A 1 99 ? -1.619 10.175 -4.942 1.00 73.88 99 SER A N 1
ATOM 796 C CA . SER A 1 99 ? -1.203 9.128 -5.884 1.00 73.88 99 SER A CA 1
ATOM 797 C C . SER A 1 99 ? -1.384 7.721 -5.327 1.00 73.88 99 SER A C 1
ATOM 799 O O . SER A 1 99 ? -1.695 6.788 -6.065 1.00 73.88 99 SER A O 1
ATOM 801 N N . GLY A 1 100 ? -1.286 7.594 -4.001 1.00 71.12 100 GLY A N 1
ATOM 802 C CA . GLY A 1 100 ? -1.447 6.331 -3.303 1.00 71.12 100 GLY A CA 1
ATOM 803 C C . GLY A 1 100 ? -2.808 5.696 -3.486 1.00 71.12 100 GLY A C 1
ATOM 804 O O . GLY A 1 100 ? -2.884 4.483 -3.642 1.00 71.12 100 GLY A O 1
ATOM 805 N N . TYR A 1 101 ? -3.878 6.489 -3.533 1.00 77.12 101 TYR A N 1
ATOM 806 C CA . TYR A 1 101 ? -5.219 5.940 -3.709 1.00 77.12 101 TYR A CA 1
ATOM 807 C C . TYR A 1 101 ? -5.705 5.978 -5.167 1.00 77.12 101 TYR A C 1
ATOM 809 O O . TYR A 1 101 ? -6.633 5.241 -5.494 1.00 77.12 101 TYR A O 1
ATOM 817 N N . VAL A 1 102 ? -5.125 6.789 -6.067 1.00 86.50 102 VAL A N 1
ATOM 818 C CA . VAL A 1 102 ? -5.528 6.775 -7.490 1.00 86.50 102 VAL A CA 1
ATOM 819 C C . VAL A 1 102 ? -5.318 5.380 -8.073 1.00 86.50 102 VAL A C 1
ATOM 821 O O . VAL A 1 102 ? -6.295 4.761 -8.495 1.00 86.50 102 VAL A O 1
ATOM 824 N N . ILE A 1 103 ? -4.092 4.860 -7.978 1.00 89.44 103 ILE A N 1
ATOM 825 C CA . ILE A 1 103 ? -3.722 3.527 -8.474 1.00 89.44 103 ILE A CA 1
ATOM 826 C C . ILE A 1 103 ? -4.388 2.431 -7.632 1.00 89.44 103 ILE A C 1
ATOM 828 O O . ILE A 1 103 ? -5.035 1.528 -8.159 1.00 89.44 103 ILE A O 1
ATOM 832 N N . HIS A 1 104 ? -4.260 2.504 -6.303 1.00 95.00 104 HIS A N 1
ATOM 833 C CA . HIS A 1 104 ? -4.735 1.426 -5.434 1.00 95.00 104 HIS A CA 1
ATOM 834 C C . HIS A 1 104 ? -6.261 1.320 -5.439 1.00 95.00 104 HIS A C 1
ATOM 836 O O . HIS A 1 104 ? -6.789 0.212 -5.458 1.00 95.00 104 HIS A O 1
ATOM 842 N N . GLY A 1 105 ? -6.970 2.452 -5.456 1.00 92.44 105 GLY A N 1
ATOM 843 C CA . GLY A 1 105 ? -8.427 2.500 -5.537 1.00 92.44 105 GLY A CA 1
ATOM 844 C C . GLY A 1 105 ? -8.955 1.913 -6.844 1.00 92.44 105 GLY A C 1
ATOM 845 O O . GLY A 1 105 ? -9.914 1.145 -6.809 1.00 92.44 105 GLY A O 1
ATOM 846 N N . ALA A 1 106 ? -8.294 2.185 -7.978 1.00 93.44 106 ALA A N 1
ATOM 847 C CA . ALA A 1 106 ? -8.640 1.567 -9.261 1.00 93.44 106 ALA A CA 1
ATOM 848 C C . ALA A 1 106 ? -8.508 0.040 -9.206 1.00 93.44 106 ALA A C 1
ATOM 850 O O . ALA A 1 106 ? -9.458 -0.671 -9.533 1.00 93.44 106 ALA A O 1
ATOM 851 N N . ILE A 1 107 ? -7.378 -0.465 -8.697 1.00 95.19 107 ILE A N 1
ATOM 852 C CA . ILE A 1 107 ? -7.147 -1.909 -8.555 1.00 95.19 107 ILE A CA 1
ATOM 853 C C . ILE A 1 107 ? -8.179 -2.529 -7.609 1.00 95.19 107 ILE A C 1
ATOM 855 O O . ILE A 1 107 ? -8.808 -3.517 -7.966 1.00 95.19 107 ILE A O 1
ATOM 859 N N . HIS A 1 108 ? -8.404 -1.947 -6.430 1.00 95.88 108 HIS A N 1
ATOM 860 C CA . HIS A 1 108 ? -9.374 -2.460 -5.454 1.00 95.88 108 HIS A CA 1
ATOM 861 C C . HIS A 1 108 ? -10.818 -2.438 -5.954 1.00 95.88 108 HIS A C 1
ATOM 863 O O . HIS A 1 108 ? -11.609 -3.286 -5.543 1.00 95.88 108 HIS A O 1
ATOM 869 N N . THR A 1 109 ? -11.162 -1.487 -6.823 1.00 94.00 109 THR A N 1
ATOM 870 C CA . THR A 1 109 ? -12.485 -1.411 -7.457 1.00 94.00 109 THR A CA 1
ATOM 871 C C . THR A 1 109 ? -12.628 -2.477 -8.541 1.00 94.00 109 THR A C 1
ATOM 873 O O . THR A 1 109 ? -13.614 -3.210 -8.564 1.00 94.00 109 THR A O 1
ATOM 876 N N . ALA A 1 110 ? -11.630 -2.607 -9.419 1.00 95.19 110 ALA A N 1
ATOM 877 C CA . ALA A 1 110 ? -11.655 -3.557 -10.531 1.00 95.19 110 ALA A CA 1
ATOM 878 C C . ALA A 1 110 ? -11.429 -5.015 -10.094 1.00 95.19 110 ALA A C 1
ATOM 880 O O . ALA A 1 110 ? -11.845 -5.947 -10.785 1.00 95.19 110 ALA A O 1
ATOM 881 N N . ARG A 1 111 ? -10.757 -5.229 -8.957 1.00 95.00 111 ARG A N 1
ATOM 882 C CA . ARG A 1 111 ? -10.369 -6.544 -8.430 1.00 95.00 111 ARG A CA 1
ATOM 883 C C . ARG A 1 111 ? -10.767 -6.701 -6.959 1.00 95.00 111 ARG A C 1
ATOM 885 O O . ARG A 1 111 ? -9.905 -6.642 -6.082 1.00 95.00 111 ARG A O 1
ATOM 892 N N . PRO A 1 112 ? -12.056 -6.963 -6.669 1.00 93.81 112 PRO A N 1
ATOM 893 C CA . PRO A 1 112 ? -12.534 -7.187 -5.301 1.00 93.81 112 PRO A CA 1
ATOM 894 C C . PRO A 1 112 ? -11.868 -8.379 -4.596 1.00 93.81 112 PRO A C 1
ATOM 896 O O . PRO A 1 112 ? -11.859 -8.448 -3.370 1.00 93.81 112 PRO A O 1
ATOM 899 N N . ASP A 1 113 ? -11.304 -9.317 -5.361 1.00 95.81 113 ASP A N 1
ATOM 900 C CA . ASP A 1 113 ? -10.552 -10.466 -4.855 1.00 95.81 113 ASP A CA 1
ATOM 901 C C . ASP A 1 113 ? -9.153 -10.097 -4.326 1.00 95.81 113 ASP A C 1
ATOM 903 O O . ASP A 1 113 ? -8.552 -10.862 -3.567 1.00 95.81 113 ASP A O 1
ATOM 907 N N . VAL A 1 114 ? -8.626 -8.922 -4.686 1.00 96.56 114 VAL A N 1
ATOM 908 C CA . VAL A 1 114 ? -7.322 -8.442 -4.221 1.00 96.56 114 VAL A CA 1
ATOM 909 C C . VAL A 1 114 ? -7.471 -7.787 -2.850 1.00 96.56 114 VAL A C 1
ATOM 911 O O . VAL A 1 114 ? -8.068 -6.726 -2.692 1.00 96.56 114 VAL A O 1
ATOM 914 N N . ALA A 1 115 ? -6.871 -8.410 -1.834 1.00 97.12 115 ALA A N 1
ATOM 915 C CA . ALA A 1 115 ? -6.864 -7.865 -0.478 1.00 97.12 115 ALA A CA 1
ATOM 916 C C . ALA A 1 115 ? -5.802 -6.774 -0.284 1.00 97.12 115 ALA A C 1
ATOM 918 O O . ALA A 1 115 ? -6.048 -5.803 0.426 1.00 97.12 115 ALA A O 1
ATOM 919 N N . ALA A 1 116 ? -4.625 -6.907 -0.903 1.00 98.00 116 ALA A N 1
ATOM 920 C CA . ALA A 1 116 ? -3.494 -6.009 -0.688 1.00 98.00 116 ALA A CA 1
ATOM 921 C C . ALA A 1 116 ? -2.855 -5.559 -2.003 1.00 98.00 116 ALA A C 1
ATOM 923 O O . ALA A 1 116 ? -2.679 -6.356 -2.920 1.00 98.00 116 ALA A O 1
ATOM 924 N N . VAL A 1 117 ? -2.449 -4.291 -2.051 1.00 97.75 117 VAL A N 1
ATOM 925 C CA . VAL A 1 117 ? -1.701 -3.699 -3.168 1.00 97.75 117 VAL A CA 1
ATOM 926 C C . VAL A 1 117 ? -0.466 -3.020 -2.593 1.00 97.75 117 VAL A C 1
ATOM 928 O O . VAL A 1 117 ? -0.579 -2.232 -1.651 1.00 97.75 117 VAL A O 1
ATOM 931 N N . ILE A 1 118 ? 0.707 -3.339 -3.141 1.00 97.69 118 ILE A N 1
ATOM 932 C CA . ILE A 1 118 ? 2.012 -2.829 -2.707 1.00 97.69 118 ILE A CA 1
ATOM 933 C C . ILE A 1 118 ? 2.649 -2.098 -3.888 1.00 97.69 118 ILE A C 1
ATOM 935 O O . ILE A 1 118 ? 2.811 -2.685 -4.956 1.00 97.69 118 ILE A O 1
ATOM 939 N N . HIS A 1 119 ? 3.055 -0.848 -3.675 1.00 96.88 119 HIS A N 1
ATOM 940 C CA . HIS A 1 119 ? 3.782 -0.049 -4.654 1.00 96.88 119 HIS A CA 1
ATOM 941 C C . HIS A 1 119 ? 5.139 0.389 -4.083 1.00 96.88 119 HIS A C 1
ATOM 943 O O . HIS A 1 119 ? 5.228 0.825 -2.932 1.00 96.88 119 HIS A O 1
ATOM 949 N N . THR A 1 120 ? 6.208 0.248 -4.873 1.00 97.00 120 THR A N 1
ATOM 950 C CA . THR A 1 120 ? 7.581 0.545 -4.434 1.00 97.00 120 THR A CA 1
ATOM 951 C C . THR A 1 120 ? 8.445 1.143 -5.536 1.00 97.00 120 THR A C 1
ATOM 953 O O . THR A 1 120 ? 8.494 0.601 -6.639 1.00 97.00 120 THR A O 1
ATOM 956 N N . HIS A 1 121 ? 9.256 2.137 -5.184 1.00 96.81 121 HIS A N 1
ATOM 957 C CA . HIS A 1 121 ? 10.317 2.699 -6.024 1.00 96.81 121 HIS A CA 1
ATOM 958 C C . HIS A 1 121 ? 11.709 2.118 -5.710 1.00 96.81 121 HIS A C 1
ATOM 960 O O . HIS A 1 121 ? 12.643 2.829 -5.339 1.00 96.81 121 HIS A O 1
ATOM 966 N N . THR A 1 122 ? 11.892 0.799 -5.825 1.00 98.06 122 THR A N 1
ATOM 967 C CA . THR A 1 122 ? 13.234 0.220 -5.618 1.00 98.06 122 THR A CA 1
ATOM 968 C C . THR A 1 122 ? 14.161 0.539 -6.792 1.00 98.06 122 THR A C 1
ATOM 970 O O . THR A 1 122 ? 13.728 0.577 -7.942 1.00 98.06 122 THR A O 1
ATOM 973 N N . ARG A 1 123 ? 15.467 0.703 -6.531 1.00 97.88 123 ARG A N 1
ATOM 974 C CA . ARG A 1 123 ? 16.466 0.979 -7.586 1.00 97.88 123 ARG A CA 1
ATOM 975 C C . ARG A 1 123 ? 16.418 -0.042 -8.728 1.00 97.88 123 ARG A C 1
ATOM 977 O O . ARG A 1 123 ? 16.446 0.343 -9.889 1.00 97.88 123 ARG A O 1
ATOM 984 N N . ALA A 1 124 ? 16.349 -1.333 -8.397 1.00 97.19 124 ALA A N 1
ATOM 985 C CA . ALA A 1 124 ? 16.283 -2.398 -9.395 1.00 97.19 124 ALA A CA 1
ATOM 986 C C . ALA A 1 124 ? 14.924 -2.433 -10.111 1.00 97.19 124 ALA A C 1
ATOM 988 O O . ALA A 1 124 ? 14.892 -2.592 -11.327 1.00 97.19 124 ALA A O 1
ATOM 989 N N . GLY A 1 125 ? 13.820 -2.242 -9.378 1.00 97.25 125 GLY A N 1
ATOM 990 C CA . GLY A 1 125 ? 12.474 -2.219 -9.952 1.00 97.25 125 GLY A CA 1
ATOM 991 C C . GLY A 1 125 ? 12.296 -1.088 -10.960 1.00 97.25 125 GLY A C 1
ATOM 992 O O . GLY A 1 125 ? 11.902 -1.346 -12.091 1.00 97.25 125 GLY A O 1
ATOM 993 N N . MET A 1 126 ? 12.678 0.140 -10.594 1.00 97.44 126 MET A N 1
ATOM 994 C CA . MET A 1 126 ? 12.627 1.285 -11.508 1.00 97.44 126 MET A CA 1
ATOM 995 C C . MET A 1 126 ? 13.542 1.099 -12.722 1.00 97.44 126 MET A C 1
ATOM 997 O O . MET A 1 126 ? 13.146 1.435 -13.834 1.00 97.44 126 MET A O 1
ATOM 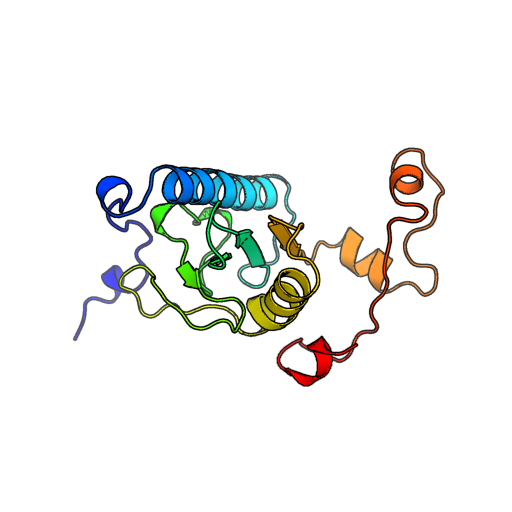1001 N N . ALA A 1 127 ? 14.743 0.535 -12.537 1.00 98.12 127 ALA A N 1
ATOM 1002 C CA . ALA A 1 127 ? 15.650 0.276 -13.653 1.00 98.12 127 ALA A CA 1
ATOM 1003 C C . ALA A 1 127 ? 15.034 -0.695 -14.671 1.00 98.12 127 ALA A C 1
ATOM 1005 O O . ALA A 1 127 ? 15.045 -0.397 -15.858 1.00 98.12 127 ALA A O 1
ATOM 1006 N N . VAL A 1 128 ? 14.462 -1.815 -14.213 1.00 97.75 128 VAL A N 1
ATOM 1007 C CA . VAL A 1 128 ? 13.790 -2.791 -15.088 1.00 97.75 128 VAL A CA 1
ATOM 1008 C C . VAL A 1 128 ? 12.543 -2.191 -15.739 1.00 97.75 128 VAL A C 1
ATOM 1010 O O . VAL A 1 128 ? 12.352 -2.363 -16.937 1.00 97.75 128 VAL A O 1
ATOM 1013 N N . ALA A 1 129 ? 11.726 -1.451 -14.984 1.00 96.75 129 ALA A N 1
ATOM 1014 C CA . ALA A 1 129 ? 10.525 -0.797 -15.509 1.00 96.75 129 ALA A CA 1
ATOM 1015 C C . ALA A 1 129 ? 10.833 0.280 -16.567 1.00 96.75 129 ALA A C 1
ATOM 1017 O O . ALA A 1 129 ? 9.977 0.589 -17.385 1.00 96.75 129 ALA A O 1
ATOM 1018 N N . SER A 1 130 ? 12.053 0.830 -16.574 1.00 97.19 130 SER A N 1
ATOM 1019 C CA . SER A 1 130 ? 12.499 1.823 -17.565 1.00 97.19 130 SER A CA 1
ATOM 1020 C C . SER A 1 130 ? 13.119 1.204 -18.826 1.00 97.19 130 SER A C 1
ATOM 1022 O O . SER A 1 130 ? 13.541 1.939 -19.718 1.00 97.19 130 SER A O 1
ATOM 1024 N N . MET A 1 131 ? 13.253 -0.125 -18.900 1.00 97.44 131 MET A N 1
ATOM 1025 C CA . MET A 1 131 ? 13.804 -0.814 -20.070 1.00 97.44 131 MET A CA 1
ATOM 1026 C C . MET A 1 131 ? 12.686 -1.224 -21.026 1.00 97.44 131 MET A C 1
ATOM 1028 O O . MET A 1 131 ? 11.694 -1.801 -20.595 1.00 97.44 131 MET A O 1
ATOM 1032 N N . GLU A 1 132 ? 12.902 -1.047 -22.333 1.00 96.06 132 GLU A N 1
ATOM 1033 C CA . GLU A 1 132 ? 11.963 -1.488 -23.382 1.00 96.06 132 GLU A CA 1
ATOM 1034 C C . GLU A 1 132 ? 11.613 -2.983 -23.271 1.00 96.06 132 GLU A C 1
ATOM 1036 O O . GLU A 1 132 ? 10.491 -3.396 -23.542 1.00 96.06 132 GLU A O 1
ATOM 1041 N N . CYS A 1 133 ? 12.564 -3.809 -22.829 1.00 96.19 133 CYS A N 1
ATOM 1042 C CA . CYS A 1 133 ? 12.373 -5.249 -22.688 1.00 96.19 133 CYS A CA 1
ATOM 1043 C C . CYS A 1 133 ? 11.737 -5.690 -21.357 1.00 96.19 133 CYS A C 1
ATOM 1045 O O . CYS A 1 133 ? 11.429 -6.875 -21.207 1.00 96.19 133 CYS A O 1
ATOM 1047 N N . GLY A 1 134 ? 11.555 -4.776 -20.395 1.00 97.00 134 GLY A N 1
ATOM 1048 C CA . GLY A 1 134 ? 11.001 -5.080 -19.078 1.00 97.00 134 GLY A CA 1
ATOM 1049 C C . GLY A 1 134 ? 11.712 -6.231 -18.346 1.00 97.00 134 GLY A C 1
ATOM 1050 O O . GLY A 1 134 ? 12.935 -6.389 -18.403 1.00 97.00 134 GLY A O 1
ATOM 1051 N N . LEU A 1 135 ? 10.943 -7.048 -17.617 1.00 97.69 135 LEU A N 1
ATOM 1052 C CA . LEU A 1 135 ? 11.465 -8.199 -16.876 1.00 97.69 135 LEU A CA 1
ATOM 1053 C C . LEU A 1 135 ? 11.627 -9.433 -17.779 1.00 97.69 135 LEU A C 1
ATOM 1055 O O . LEU A 1 135 ? 10.657 -10.121 -18.097 1.00 97.69 135 LEU A O 1
ATOM 1059 N N . LEU A 1 136 ? 12.872 -9.763 -18.126 1.00 97.31 136 LEU A N 1
ATOM 1060 C CA . LEU A 1 136 ? 13.192 -10.940 -18.937 1.00 97.31 136 LEU A CA 1
ATOM 1061 C C . LEU A 1 136 ? 13.183 -12.251 -18.116 1.00 97.31 136 LEU A C 1
ATOM 1063 O O . LEU A 1 136 ? 13.705 -12.275 -16.997 1.00 97.31 136 LEU A O 1
ATOM 1067 N N . PRO A 1 137 ? 12.698 -13.379 -18.675 1.00 96.56 137 PRO A N 1
ATOM 1068 C CA . PRO A 1 137 ? 12.644 -14.681 -18.000 1.00 96.56 137 PRO A CA 1
ATOM 1069 C C . PRO A 1 137 ? 13.989 -15.431 -18.058 1.00 96.56 137 PRO A C 1
ATOM 1071 O O . PRO A 1 137 ? 14.079 -16.546 -18.565 1.00 96.56 137 PRO A O 1
ATOM 1074 N N . LEU A 1 138 ? 15.062 -14.809 -17.563 1.00 97.19 138 LEU A N 1
ATOM 1075 C CA . LEU A 1 138 ? 16.437 -15.333 -17.673 1.00 97.19 138 LEU A CA 1
ATOM 1076 C C . LEU A 1 138 ? 16.896 -16.147 -16.457 1.00 97.19 138 LEU A C 1
ATOM 1078 O O . LEU A 1 138 ? 17.981 -16.724 -16.463 1.00 97.19 138 LEU A O 1
ATOM 1082 N N . THR A 1 139 ? 16.102 -16.173 -15.388 1.00 97.38 139 THR A N 1
ATOM 1083 C CA . THR A 1 139 ? 16.447 -16.847 -14.131 1.00 97.38 139 THR A CA 1
ATOM 1084 C C . THR A 1 139 ? 15.245 -17.586 -13.562 1.00 97.38 139 THR A C 1
ATOM 1086 O O . THR A 1 139 ? 14.100 -17.205 -13.795 1.00 97.38 139 THR A O 1
ATOM 1089 N N . GLN A 1 140 ? 15.489 -18.591 -12.717 1.00 97.50 140 GLN A N 1
ATOM 1090 C CA . GLN A 1 140 ? 14.414 -19.319 -12.030 1.00 97.50 140 GLN A CA 1
ATOM 1091 C C . GLN A 1 140 ? 13.460 -18.385 -11.261 1.00 97.50 140 GLN A C 1
ATOM 1093 O O . GLN A 1 140 ? 12.265 -18.653 -11.174 1.00 97.50 140 GLN A O 1
ATOM 1098 N N . THR A 1 141 ? 13.967 -17.278 -10.709 1.00 96.31 141 THR A N 1
ATOM 1099 C CA . THR A 1 141 ? 13.140 -16.293 -9.999 1.00 96.31 141 THR A CA 1
ATOM 1100 C C . THR A 1 141 ? 12.231 -15.524 -10.951 1.00 96.31 141 THR A C 1
ATOM 1102 O O . THR A 1 141 ? 11.046 -15.387 -10.663 1.00 96.31 141 THR A O 1
ATOM 1105 N N . THR A 1 142 ? 12.761 -15.050 -12.080 1.00 96.44 142 THR A N 1
ATOM 1106 C CA . THR A 1 142 ? 11.993 -14.259 -13.060 1.00 96.44 142 THR A CA 1
ATOM 1107 C C . THR A 1 142 ? 10.961 -15.100 -13.807 1.00 96.44 142 THR A C 1
ATOM 1109 O O . THR A 1 142 ? 9.866 -14.614 -14.077 1.00 96.44 142 THR A O 1
ATOM 1112 N N . MET A 1 143 ? 11.236 -16.390 -14.033 1.00 96.19 143 MET A N 1
ATOM 1113 C CA . MET A 1 143 ? 10.283 -17.317 -14.659 1.00 96.19 143 MET A CA 1
ATOM 1114 C C . MET A 1 143 ? 8.946 -17.435 -13.913 1.00 96.19 143 MET A C 1
ATOM 1116 O O . MET A 1 143 ? 7.928 -17.693 -14.546 1.00 96.19 143 MET A O 1
ATOM 1120 N N . ARG A 1 144 ? 8.916 -17.210 -12.591 1.00 95.94 144 ARG A N 1
ATOM 1121 C CA . ARG A 1 144 ? 7.676 -17.265 -11.790 1.00 95.94 144 ARG A CA 1
ATOM 1122 C C . ARG A 1 144 ? 6.646 -16.205 -12.183 1.00 95.94 144 ARG A C 1
ATOM 1124 O O . ARG A 1 144 ? 5.481 -16.348 -11.836 1.00 95.94 144 ARG A O 1
ATOM 1131 N N . PHE A 1 145 ? 7.078 -15.150 -12.868 1.00 96.06 145 PHE A N 1
ATOM 1132 C CA . PHE A 1 145 ? 6.230 -14.021 -13.239 1.00 96.06 145 PHE A CA 1
ATOM 1133 C C . PHE A 1 145 ? 5.758 -14.078 -14.700 1.00 96.06 145 PHE A C 1
ATOM 1135 O O . PHE A 1 145 ? 4.958 -13.246 -15.119 1.00 96.06 145 PHE A O 1
ATOM 1142 N N . VAL A 1 146 ? 6.207 -15.058 -15.492 1.00 95.06 146 VAL A N 1
ATOM 1143 C CA . VAL A 1 146 ? 5.762 -15.212 -16.886 1.00 95.06 146 VAL A CA 1
ATOM 1144 C C . VAL A 1 146 ? 4.252 -15.458 -16.923 1.00 95.06 146 VAL A C 1
ATOM 1146 O O . VAL A 1 146 ? 3.756 -16.361 -16.259 1.00 95.06 146 VAL A O 1
ATOM 1149 N N . GLY A 1 147 ? 3.521 -14.641 -17.688 1.00 94.88 147 GLY A N 1
ATOM 1150 C CA . GLY A 1 147 ? 2.052 -14.683 -17.755 1.00 94.88 147 GLY A CA 1
ATOM 1151 C C . GLY A 1 147 ? 1.331 -13.998 -16.585 1.00 94.88 147 GLY A C 1
ATOM 1152 O O . GLY A 1 147 ? 0.104 -13.982 -16.558 1.00 94.88 147 GLY A O 1
ATOM 1153 N N . HIS A 1 148 ? 2.073 -13.409 -15.643 1.00 95.12 148 HIS A N 1
ATOM 1154 C CA . HIS A 1 148 ? 1.543 -12.740 -14.449 1.00 95.12 148 HIS A CA 1
ATOM 1155 C C . HIS A 1 148 ? 2.040 -11.290 -14.305 1.00 95.12 148 HIS A C 1
ATOM 1157 O O . HIS A 1 148 ? 1.993 -10.725 -13.214 1.00 95.12 148 HIS A O 1
ATOM 1163 N N . LEU A 1 149 ? 2.534 -10.690 -15.393 1.00 95.00 149 LEU A N 1
ATOM 1164 C CA . LEU A 1 149 ? 3.005 -9.305 -15.444 1.00 95.00 149 LEU A CA 1
ATOM 1165 C C . LEU A 1 149 ? 2.090 -8.477 -16.343 1.00 95.00 149 LEU A C 1
ATOM 1167 O O . LEU A 1 149 ? 1.829 -8.866 -17.480 1.00 95.00 149 LEU A O 1
ATOM 1171 N N . GLY A 1 150 ? 1.650 -7.331 -15.832 1.00 93.50 150 GLY A N 1
ATOM 1172 C CA . GLY A 1 150 ? 1.095 -6.240 -16.629 1.00 93.50 150 GLY A CA 1
ATOM 1173 C C . GLY A 1 150 ? 2.120 -5.114 -16.745 1.00 93.50 150 GLY A C 1
ATOM 1174 O O . GLY A 1 150 ? 2.941 -4.936 -15.844 1.00 93.50 150 GLY A O 1
ATOM 1175 N N . TYR A 1 151 ? 2.063 -4.370 -17.845 1.00 94.38 151 TYR A N 1
ATOM 1176 C CA . TYR A 1 151 ? 2.825 -3.140 -18.045 1.00 94.38 151 TYR A CA 1
ATOM 1177 C C . TYR A 1 151 ? 1.840 -1.992 -18.227 1.00 94.38 151 TYR A C 1
ATOM 1179 O O . TYR A 1 151 ? 0.809 -2.166 -18.872 1.00 94.38 151 TYR A O 1
ATOM 1187 N N . HIS A 1 152 ? 2.170 -0.851 -17.632 1.00 93.00 152 HIS A N 1
ATOM 1188 C CA . HIS A 1 152 ? 1.419 0.394 -17.729 1.00 93.00 152 HIS A CA 1
ATOM 1189 C C . HIS A 1 152 ? 2.407 1.493 -18.097 1.00 93.00 152 HIS A C 1
ATOM 1191 O O . HIS A 1 152 ? 3.464 1.595 -17.463 1.00 93.00 152 HIS A O 1
ATOM 1197 N N . ASP A 1 153 ? 2.094 2.262 -19.134 1.00 91.25 153 ASP A N 1
ATOM 1198 C CA . ASP A 1 153 ? 2.985 3.307 -19.628 1.00 91.25 153 ASP A CA 1
ATOM 1199 C C . ASP A 1 153 ? 3.058 4.474 -18.638 1.00 91.25 153 ASP A C 1
ATOM 1201 O O . ASP A 1 153 ? 2.115 4.781 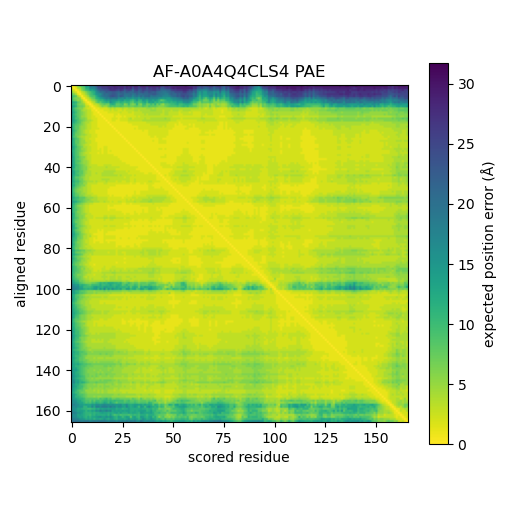-17.913 1.00 91.25 153 ASP A O 1
ATOM 1205 N N . TYR A 1 154 ? 4.209 5.141 -18.583 1.00 90.69 154 TYR A N 1
ATOM 1206 C CA . TYR A 1 154 ? 4.387 6.267 -17.674 1.00 90.69 154 TYR A CA 1
ATOM 1207 C C . TYR A 1 154 ? 3.692 7.526 -18.205 1.00 90.69 154 TYR A C 1
ATOM 1209 O O . TYR A 1 154 ? 4.081 8.066 -19.241 1.00 90.69 154 TYR A O 1
ATOM 1217 N N . GLU A 1 155 ? 2.728 8.047 -17.447 1.00 87.50 155 GLU A N 1
ATOM 1218 C CA . GLU A 1 155 ? 1.952 9.245 -17.808 1.00 87.50 155 GLU A CA 1
ATOM 1219 C C . GLU A 1 155 ? 2.295 10.484 -16.963 1.00 87.50 155 GLU A C 1
ATOM 1221 O O . GLU A 1 155 ? 1.650 11.530 -17.056 1.00 87.50 155 GLU A O 1
ATOM 1226 N N . GLY A 1 156 ? 3.341 10.388 -16.139 1.00 86.75 156 GLY A N 1
ATOM 1227 C CA . GLY A 1 156 ? 3.655 11.366 -15.101 1.00 86.75 156 GLY A CA 1
ATOM 1228 C C . GLY A 1 156 ? 3.248 10.875 -13.708 1.00 86.75 156 GLY A C 1
ATOM 1229 O O . GLY A 1 156 ? 2.969 9.693 -13.513 1.00 86.75 156 GLY A O 1
ATOM 1230 N N . PRO A 1 157 ? 3.248 11.757 -12.694 1.00 80.94 157 PRO A N 1
ATOM 1231 C CA . PRO A 1 157 ? 2.764 11.400 -11.366 1.00 80.94 157 PRO A CA 1
ATOM 1232 C C . PRO A 1 157 ? 1.270 11.049 -11.409 1.00 80.94 157 PRO A C 1
ATOM 1234 O O . PRO A 1 157 ? 0.475 11.854 -11.890 1.00 80.94 157 PRO A O 1
ATOM 1237 N N . ALA A 1 158 ? 0.893 9.901 -10.841 1.00 78.00 158 ALA A N 1
ATOM 1238 C CA . ALA A 1 158 ? -0.473 9.368 -10.859 1.00 78.00 158 ALA A CA 1
ATOM 1239 C C . ALA A 1 158 ? -1.457 10.162 -9.978 1.00 78.00 158 ALA A C 1
ATOM 1241 O O . ALA A 1 158 ? -1.905 9.703 -8.930 1.00 78.00 158 ALA A O 1
ATOM 1242 N N . VAL A 1 159 ? -1.753 11.409 -10.342 1.00 77.81 159 VAL A N 1
ATOM 1243 C CA . VAL A 1 159 ? -2.662 12.311 -9.605 1.00 77.81 159 VAL A CA 1
ATOM 1244 C C . VAL A 1 159 ? -3.950 12.623 -10.368 1.00 77.81 159 VAL A C 1
ATOM 1246 O O . VAL A 1 159 ? -4.844 13.277 -9.805 1.00 77.81 159 VAL A O 1
ATOM 1249 N N . ASP A 1 160 ? -4.034 12.165 -11.618 1.00 79.44 160 ASP A N 1
ATOM 1250 C CA . ASP A 1 160 ? -5.191 12.279 -12.501 1.00 79.44 160 ASP A CA 1
ATOM 1251 C C . ASP A 1 160 ? -6.079 11.033 -12.376 1.00 79.44 160 ASP A C 1
ATOM 1253 O O . ASP A 1 160 ? -5.616 9.900 -12.459 1.00 79.44 160 ASP A O 1
ATOM 1257 N N . LEU A 1 161 ? -7.378 11.242 -12.170 1.00 79.06 161 LEU A N 1
ATOM 1258 C CA . LEU A 1 161 ? -8.339 10.146 -12.064 1.00 79.06 161 LEU A CA 1
ATOM 1259 C C . LEU A 1 161 ? -8.610 9.475 -13.414 1.00 79.06 161 LEU A C 1
ATOM 1261 O O . LEU A 1 161 ? -9.015 8.316 -13.417 1.00 79.06 161 LEU A O 1
ATOM 1265 N N . ALA A 1 162 ? -8.362 10.159 -14.535 1.00 79.44 162 ALA A N 1
ATOM 1266 C CA . ALA A 1 162 ? -8.529 9.589 -15.873 1.00 79.44 162 ALA A CA 1
ATOM 1267 C C . ALA A 1 162 ? -7.533 8.453 -16.175 1.00 79.44 162 ALA A C 1
ATOM 1269 O O . ALA A 1 162 ? -7.744 7.678 -17.105 1.00 79.44 162 ALA A O 1
ATOM 1270 N N . GLU A 1 163 ? -6.451 8.335 -15.402 1.00 80.25 163 GLU A N 1
ATOM 1271 C CA . GLU A 1 163 ? -5.517 7.208 -15.500 1.00 80.25 163 GLU A CA 1
ATOM 1272 C C . GLU A 1 163 ? -6.159 5.888 -15.035 1.00 80.25 163 GLU A C 1
ATOM 1274 O O . GLU A 1 163 ? -5.765 4.819 -15.478 1.00 80.25 163 GLU A O 1
ATOM 1279 N N . ARG A 1 164 ? -7.202 5.937 -14.192 1.00 81.38 164 ARG A N 1
ATOM 1280 C CA . ARG A 1 164 ? -7.850 4.737 -13.629 1.00 81.38 164 ARG A CA 1
ATOM 1281 C C . ARG A 1 164 ? -8.604 3.881 -14.647 1.00 81.38 164 ARG A C 1
ATOM 1283 O O . ARG A 1 164 ? -8.923 2.738 -14.340 1.00 81.38 164 ARG A O 1
ATOM 1290 N N . GLU A 1 165 ? -8.969 4.454 -15.792 1.00 79.31 165 GLU A N 1
ATOM 1291 C CA . GLU A 1 165 ? -9.745 3.773 -16.838 1.00 79.31 165 GLU A CA 1
ATOM 1292 C C . GLU A 1 165 ? -8.87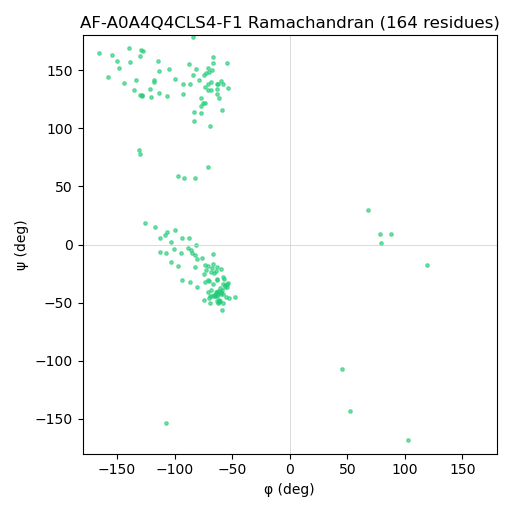2 2.974 -17.818 1.00 79.31 165 GLU A C 1
ATOM 1294 O O . GLU A 1 165 ? -9.416 2.322 -18.711 1.00 79.31 165 GLU A O 1
ATOM 1299 N N . ARG A 1 166 ? -7.543 3.050 -17.686 1.00 70.69 166 ARG A N 1
ATOM 1300 C CA . ARG A 1 166 ? -6.579 2.495 -18.642 1.00 70.69 166 ARG A CA 1
ATOM 1301 C C . ARG A 1 166 ? -5.903 1.237 -18.117 1.00 70.69 166 ARG A C 1
ATOM 1303 O O . ARG A 1 166 ? -5.746 1.112 -16.882 1.00 70.69 166 ARG A O 1
#

Sequence (166 aa):
MGNIASRYSTGWPSIREQVS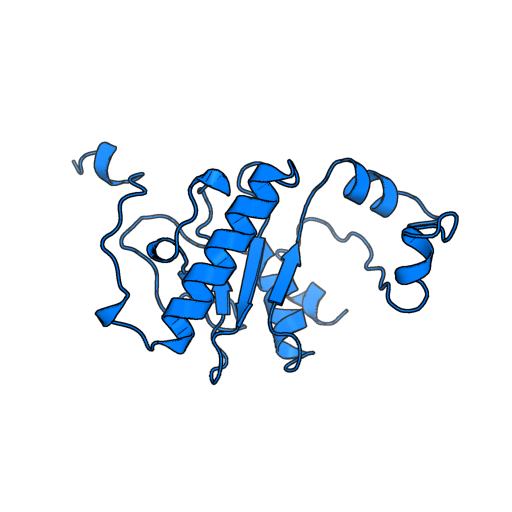PEEWQARLDLAACYRLVDRYGMTDLIYNHITLRIPGTDHLLINLYGLLYKEITATSLARIDVEGNILWKPDTEYGINKSGYVIHGAIHTARPDVAAVIHTHTRAGMAVASMECGLLPLTQTTMRFVGHLGYHDYEGPAVDLAERER